Protein AF-A0A921BMK4-F1 (afdb_monomer_lite)

Radius of gyration: 24.12 Å; chains: 1; bounding box: 80×30×49 Å

Secondary structure (DSSP, 8-state):
-PPPPPPPPPPGGGSTTSSS-HHHHHHHHTT-BTTBPPTT-TT----SS--HHHHHHHHHHTTTPPPPPPPHHHHHHHHHHHHHHHHHHHHHH-S-S-SSS--------HHHHHHHHHHHTGGGS---

Structure (mmCIF, N/CA/C/O backbone):
data_AF-A0A921BMK4-F1
#
_entry.id   AF-A0A921BMK4-F1
#
loop_
_atom_site.group_PDB
_atom_site.id
_atom_site.type_symbol
_atom_site.label_atom_id
_atom_site.label_alt_id
_atom_site.label_comp_id
_atom_site.label_asym_id
_atom_site.label_entity_id
_atom_site.label_seq_id
_atom_site.pdbx_PDB_ins_code
_atom_site.Cartn_x
_atom_site.Cartn_y
_atom_site.Cartn_z
_atom_site.occupancy
_atom_site.B_iso_or_equiv
_atom_site.auth_seq_id
_atom_site.auth_comp_id
_atom_site.auth_asym_id
_atom_site.auth_atom_id
_atom_site.pdbx_PDB_model_num
ATOM 1 N N . MET A 1 1 ? 66.699 -0.759 23.437 1.00 44.50 1 MET A N 1
ATOM 2 C CA . MET A 1 1 ? 65.602 -1.612 22.942 1.00 44.50 1 MET A CA 1
ATOM 3 C C . MET A 1 1 ? 64.384 -0.728 22.802 1.00 44.50 1 MET A C 1
ATOM 5 O O . MET A 1 1 ? 63.849 -0.308 23.819 1.00 44.50 1 MET A O 1
ATOM 9 N N . SER A 1 2 ? 64.037 -0.353 21.572 1.00 50.69 2 SER A N 1
ATOM 10 C CA . SER A 1 2 ? 62.775 0.341 21.299 1.00 50.69 2 SER A CA 1
ATOM 11 C C . SER A 1 2 ? 61.664 -0.707 21.208 1.00 50.69 2 SER A C 1
ATOM 13 O O . SER A 1 2 ? 61.922 -1.765 20.632 1.00 50.69 2 SER A O 1
ATOM 15 N N . PRO A 1 3 ? 60.481 -0.471 21.792 1.00 59.22 3 PRO A N 1
ATOM 16 C CA . PRO A 1 3 ? 59.350 -1.374 21.632 1.00 59.22 3 PRO A CA 1
ATOM 17 C C . PRO A 1 3 ? 58.881 -1.343 20.170 1.00 59.22 3 PRO A C 1
ATOM 19 O O . PRO A 1 3 ? 58.674 -0.266 19.614 1.00 59.22 3 PRO A O 1
ATOM 22 N N . GLU A 1 4 ? 58.771 -2.515 19.544 1.00 67.25 4 GLU A N 1
ATOM 23 C CA . GLU A 1 4 ? 58.099 -2.685 18.251 1.00 67.25 4 GLU A CA 1
ATOM 24 C C . GLU A 1 4 ? 56.616 -2.331 18.413 1.00 67.25 4 GLU A C 1
ATOM 26 O O . GLU A 1 4 ? 55.947 -2.839 19.316 1.00 67.25 4 GLU A O 1
ATOM 31 N N . ASP A 1 5 ? 56.119 -1.441 17.554 1.00 68.94 5 ASP A N 1
ATOM 32 C CA . ASP A 1 5 ? 54.695 -1.117 17.473 1.00 68.94 5 ASP A CA 1
ATOM 33 C C . ASP A 1 5 ? 53.920 -2.359 16.995 1.00 68.94 5 ASP A C 1
ATOM 35 O O . ASP A 1 5 ? 54.371 -3.040 16.065 1.00 68.94 5 ASP A O 1
ATOM 39 N N . PRO A 1 6 ? 52.764 -2.691 17.600 1.00 69.00 6 PRO A N 1
ATOM 40 C CA . PRO A 1 6 ? 51.976 -3.835 17.172 1.00 69.00 6 PRO A CA 1
ATOM 41 C C . PRO A 1 6 ? 51.486 -3.645 15.726 1.00 69.00 6 PRO A C 1
ATOM 43 O O . PRO A 1 6 ? 51.163 -2.520 15.326 1.00 69.00 6 PRO A O 1
ATOM 46 N N . PRO A 1 7 ? 51.391 -4.735 14.939 1.00 70.38 7 PRO A N 1
ATOM 47 C CA . PRO A 1 7 ? 50.924 -4.664 13.561 1.00 70.38 7 PRO A CA 1
ATOM 48 C C . PRO A 1 7 ? 49.532 -4.032 13.519 1.00 70.38 7 PRO A C 1
ATOM 50 O O . PRO A 1 7 ? 48.601 -4.504 14.177 1.00 70.38 7 PRO A O 1
ATOM 53 N N . GLN A 1 8 ? 49.405 -2.945 12.758 1.00 69.69 8 GLN A N 1
ATOM 54 C CA . GLN A 1 8 ? 48.119 -2.299 12.525 1.00 69.69 8 GLN A CA 1
ATOM 55 C C . GLN A 1 8 ? 47.189 -3.288 11.801 1.00 69.69 8 GLN A C 1
ATOM 57 O O . GLN A 1 8 ? 47.646 -4.001 10.900 1.00 69.69 8 GLN A O 1
ATOM 62 N N . PRO A 1 9 ? 45.901 -3.364 12.181 1.00 66.12 9 PRO A N 1
ATOM 63 C CA . PRO A 1 9 ? 44.932 -4.143 11.425 1.00 66.12 9 PRO A CA 1
ATOM 64 C C . PRO A 1 9 ? 44.868 -3.630 9.974 1.00 66.12 9 PRO A C 1
ATOM 66 O O . PRO A 1 9 ? 45.080 -2.437 9.745 1.00 66.12 9 PRO A O 1
ATOM 69 N N . PRO A 1 10 ? 44.607 -4.513 8.994 1.00 64.06 10 PRO A N 1
ATOM 70 C CA . PRO A 1 10 ? 44.552 -4.131 7.586 1.00 64.06 10 PRO A CA 1
ATOM 71 C C . PRO A 1 10 ? 43.499 -3.040 7.357 1.00 64.06 10 PRO A C 1
ATOM 73 O O . PRO A 1 10 ? 42.397 -3.130 7.902 1.00 64.06 10 PRO A O 1
ATOM 76 N N . ASP A 1 11 ? 43.848 -2.023 6.562 1.00 68.88 11 ASP A N 1
ATOM 77 C CA . ASP A 1 11 ? 42.935 -0.948 6.167 1.00 68.88 11 ASP A CA 1
ATOM 78 C C . ASP A 1 11 ? 41.753 -1.563 5.401 1.00 68.88 11 ASP A C 1
ATOM 80 O O . ASP A 1 11 ? 41.932 -2.349 4.468 1.00 68.88 11 ASP A O 1
ATOM 84 N N . ASP A 1 12 ? 40.523 -1.232 5.801 1.00 62.44 12 ASP A N 1
ATOM 85 C CA . ASP A 1 12 ? 39.305 -1.788 5.201 1.00 62.44 12 ASP A CA 1
ATOM 86 C C . ASP A 1 12 ? 39.185 -1.461 3.699 1.00 62.44 12 ASP A C 1
ATOM 88 O O . ASP A 1 12 ? 38.437 -2.140 2.988 1.00 62.44 12 ASP A O 1
ATOM 92 N N . ARG A 1 13 ? 39.947 -0.469 3.212 1.00 57.78 13 ARG A N 1
ATOM 93 C CA . ARG A 1 13 ? 40.069 -0.104 1.791 1.00 57.78 13 ARG A CA 1
ATOM 94 C C . ARG A 1 13 ? 40.792 -1.146 0.938 1.00 57.78 13 ARG A C 1
ATOM 96 O O . ARG A 1 13 ? 40.549 -1.210 -0.259 1.00 57.78 13 ARG A O 1
ATOM 103 N N . ASP A 1 14 ? 41.623 -1.994 1.537 1.00 57.88 14 ASP A N 1
ATOM 104 C CA . ASP A 1 14 ? 42.349 -3.042 0.811 1.00 57.88 14 ASP A CA 1
ATOM 105 C C . ASP A 1 14 ? 41.514 -4.327 0.643 1.00 57.88 14 ASP A C 1
ATOM 107 O O . ASP A 1 14 ? 41.976 -5.320 0.069 1.00 57.88 14 ASP A O 1
ATOM 111 N N . ARG A 1 15 ? 40.265 -4.349 1.138 1.00 59.66 15 ARG A N 1
ATOM 112 C CA . ARG A 1 15 ? 39.372 -5.502 0.988 1.00 59.66 15 ARG A CA 1
ATOM 113 C C . ARG A 1 15 ? 38.874 -5.577 -0.468 1.00 59.66 15 ARG A C 1
ATOM 115 O O . ARG A 1 15 ? 38.256 -4.622 -0.943 1.00 59.66 15 ARG A O 1
ATOM 122 N N . PRO A 1 16 ? 39.060 -6.705 -1.185 1.00 50.59 16 PRO A N 1
ATOM 123 C CA . PRO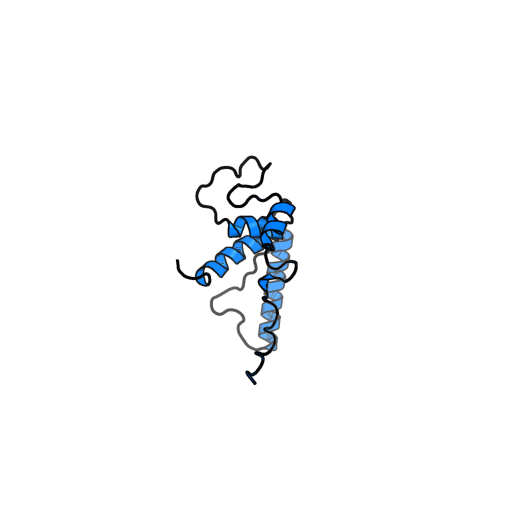 A 1 16 ? 38.530 -6.870 -2.537 1.00 50.59 16 PRO A CA 1
ATOM 124 C C . PRO A 1 16 ? 37.011 -6.648 -2.542 1.00 50.59 16 PRO A C 1
ATOM 126 O O . PRO A 1 16 ? 36.274 -7.398 -1.902 1.00 50.59 16 PRO A O 1
ATOM 129 N N . GLY A 1 17 ? 36.559 -5.594 -3.229 1.00 58.12 17 GLY A N 1
ATOM 130 C CA . GLY A 1 17 ? 35.156 -5.159 -3.262 1.00 58.12 17 GLY A CA 1
ATOM 131 C C . GLY A 1 17 ? 34.814 -3.929 -2.408 1.00 58.12 17 GLY A C 1
ATOM 132 O O . GLY A 1 17 ? 33.653 -3.538 -2.400 1.00 58.12 17 GLY A O 1
ATOM 133 N N . GLY A 1 18 ? 35.782 -3.307 -1.723 1.00 55.41 18 GLY A N 1
ATOM 134 C CA . GLY A 1 18 ? 35.565 -2.103 -0.903 1.00 55.41 18 GLY A CA 1
ATOM 135 C C . GLY A 1 18 ? 35.257 -0.819 -1.688 1.00 55.41 18 GLY A C 1
ATOM 136 O O . GLY A 1 18 ? 34.555 0.045 -1.172 1.00 55.41 18 GLY A O 1
ATOM 137 N N . ASP A 1 19 ? 35.714 -0.723 -2.943 1.00 59.62 19 ASP A N 1
ATOM 138 C CA . ASP A 1 19 ? 35.589 0.490 -3.774 1.00 59.62 19 ASP A CA 1
ATOM 139 C C . ASP A 1 19 ? 34.449 0.441 -4.805 1.00 59.62 19 ASP A C 1
ATOM 141 O O . ASP A 1 19 ? 34.149 1.437 -5.467 1.00 59.62 19 ASP A O 1
ATOM 145 N N . ALA A 1 20 ? 33.816 -0.719 -4.994 1.00 65.00 20 ALA A N 1
ATOM 146 C CA . ALA A 1 20 ? 32.735 -0.853 -5.961 1.00 65.00 20 ALA A CA 1
ATOM 147 C C . ALA A 1 20 ? 31.428 -0.367 -5.328 1.00 65.00 20 ALA A C 1
ATOM 149 O O . ALA A 1 20 ? 30.903 -1.025 -4.432 1.00 65.00 20 ALA A O 1
ATOM 150 N N . ASP A 1 21 ? 30.879 0.755 -5.810 1.00 68.75 21 ASP A N 1
ATOM 151 C CA . ASP A 1 21 ? 29.523 1.164 -5.440 1.00 68.75 21 ASP A CA 1
ATOM 152 C C . ASP A 1 21 ? 28.553 0.025 -5.821 1.00 68.75 21 ASP A C 1
ATOM 154 O O . ASP A 1 21 ? 28.372 -0.258 -7.014 1.00 68.75 21 ASP A O 1
ATOM 158 N N . PRO A 1 22 ? 27.926 -0.652 -4.841 1.00 65.12 22 PRO A N 1
ATOM 159 C CA . PRO A 1 22 ? 27.045 -1.784 -5.108 1.00 65.12 22 PRO A CA 1
ATOM 160 C C . PRO A 1 22 ? 25.831 -1.373 -5.951 1.00 65.12 22 PRO A C 1
ATOM 162 O O . PRO A 1 22 ? 25.241 -2.207 -6.640 1.00 65.12 22 PRO A O 1
ATOM 165 N N . PHE A 1 23 ? 25.483 -0.082 -5.956 1.00 67.75 23 PHE A N 1
ATOM 166 C CA . PHE A 1 23 ? 24.430 0.465 -6.798 1.00 67.75 23 PHE A CA 1
ATOM 167 C C . PHE A 1 23 ? 24.910 0.762 -8.222 1.00 67.75 23 PHE A C 1
ATOM 169 O O . PHE A 1 23 ? 24.106 0.684 -9.146 1.00 67.75 23 PHE A O 1
ATOM 176 N N . ALA A 1 24 ? 26.203 1.006 -8.459 1.00 67.75 24 ALA A N 1
ATOM 177 C CA . ALA A 1 24 ? 26.725 1.204 -9.814 1.00 67.75 24 ALA A CA 1
ATOM 178 C C . ALA A 1 24 ? 26.571 -0.059 -10.677 1.00 67.75 24 ALA A C 1
ATOM 180 O O . ALA A 1 24 ? 26.189 0.032 -11.845 1.00 67.75 24 ALA A O 1
ATOM 181 N N . ALA A 1 25 ? 26.798 -1.240 -10.095 1.00 67.06 25 ALA A N 1
ATOM 182 C CA . ALA A 1 25 ? 26.553 -2.517 -10.767 1.00 67.06 25 ALA A CA 1
ATOM 183 C C . ALA A 1 25 ? 25.057 -2.740 -11.055 1.00 67.06 25 ALA A C 1
ATOM 185 O O . ALA A 1 25 ? 24.700 -3.223 -12.128 1.00 67.06 25 ALA A O 1
ATOM 186 N N . LEU A 1 26 ? 24.180 -2.331 -10.130 1.00 69.62 26 LEU A N 1
ATOM 187 C CA . LEU A 1 26 ? 22.728 -2.362 -10.316 1.00 69.62 26 LEU A CA 1
ATOM 188 C C . LEU A 1 26 ? 22.306 -1.469 -11.493 1.00 69.62 26 LEU A C 1
ATOM 190 O O . LEU A 1 26 ? 21.584 -1.910 -12.381 1.00 69.62 26 LEU A O 1
ATOM 194 N N . PHE A 1 27 ? 22.800 -0.234 -11.552 1.00 68.81 27 PHE A N 1
ATOM 195 C CA . PHE A 1 27 ? 22.493 0.695 -12.640 1.00 68.81 27 PHE A CA 1
ATOM 196 C C . PHE A 1 27 ? 22.930 0.172 -14.009 1.00 68.81 27 PHE A C 1
ATOM 198 O O . PHE A 1 27 ? 22.155 0.237 -14.964 1.00 68.81 27 PHE A O 1
ATOM 205 N N . GLN A 1 28 ? 24.119 -0.430 -14.094 1.00 67.56 28 GLN A N 1
ATOM 206 C CA . GLN A 1 28 ? 24.590 -1.079 -15.318 1.00 67.56 28 GLN A CA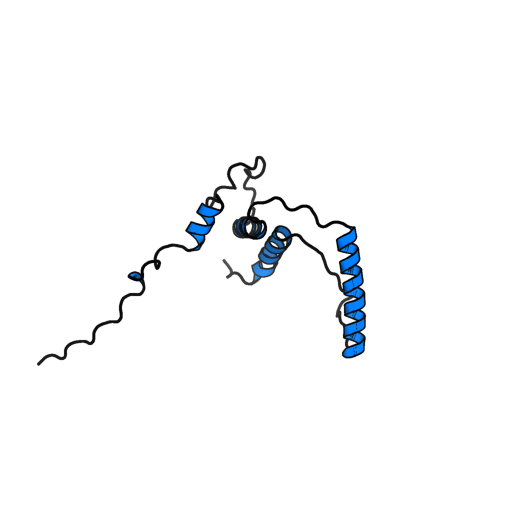 1
ATOM 207 C C . GLN A 1 28 ? 23.726 -2.287 -15.705 1.00 67.56 28 GLN A C 1
ATOM 209 O O . GLN A 1 28 ? 23.355 -2.418 -16.869 1.00 67.56 28 GLN A O 1
ATOM 214 N N . ALA A 1 29 ? 23.360 -3.137 -14.740 1.00 65.94 29 ALA A N 1
ATOM 215 C CA . ALA A 1 29 ? 22.543 -4.327 -14.983 1.00 65.94 29 ALA A CA 1
ATOM 216 C C . ALA A 1 29 ? 21.128 -3.989 -15.480 1.00 65.94 29 ALA A C 1
ATOM 218 O O . ALA A 1 29 ? 20.579 -4.705 -16.313 1.00 65.94 29 ALA A O 1
ATOM 219 N N . PHE A 1 30 ? 20.557 -2.883 -15.003 1.00 63.81 30 PHE A N 1
ATOM 220 C CA . PHE A 1 30 ? 19.229 -2.418 -15.403 1.00 63.81 30 PHE A CA 1
ATOM 221 C C . PHE A 1 30 ? 19.254 -1.406 -16.561 1.00 63.81 30 PHE A C 1
ATOM 223 O O . PHE A 1 30 ? 18.204 -0.894 -16.939 1.00 63.81 30 PHE A O 1
ATOM 230 N N . GLY A 1 31 ? 20.426 -1.106 -17.136 1.00 59.16 31 GLY A N 1
ATOM 231 C CA . GLY A 1 31 ? 20.563 -0.142 -18.235 1.00 59.16 31 GLY A CA 1
ATOM 232 C C . GLY A 1 31 ? 20.154 1.291 -17.865 1.00 59.16 31 GLY A C 1
ATOM 233 O O . GLY A 1 31 ? 19.906 2.113 -18.747 1.00 59.16 31 GLY A O 1
ATOM 234 N N . VAL A 1 32 ? 20.076 1.604 -16.569 1.00 60.44 32 VAL A N 1
ATOM 235 C CA . VAL A 1 32 ? 19.705 2.924 -16.053 1.00 60.44 32 VAL A CA 1
ATOM 236 C C . VAL A 1 32 ? 20.992 3.731 -15.922 1.00 60.44 32 VAL A C 1
ATOM 238 O O . VAL A 1 32 ? 21.831 3.422 -15.083 1.00 60.44 32 VAL A O 1
ATOM 241 N N . THR A 1 33 ? 21.178 4.782 -16.717 1.00 57.97 33 THR A N 1
ATOM 242 C CA . THR A 1 33 ? 22.325 5.682 -16.510 1.00 57.97 33 THR A CA 1
ATOM 243 C C . THR A 1 33 ? 21.944 6.751 -15.483 1.00 57.97 33 THR A C 1
ATOM 245 O O . THR A 1 33 ? 20.939 7.434 -15.679 1.00 57.97 33 THR A O 1
ATOM 248 N N . PRO A 1 34 ? 22.706 6.957 -14.394 1.00 49.47 34 PRO A N 1
ATOM 249 C CA . PRO A 1 34 ? 22.434 8.039 -13.450 1.00 49.47 34 PRO A CA 1
ATOM 250 C C . PRO A 1 34 ? 22.335 9.386 -14.184 1.00 49.47 34 PRO A C 1
ATOM 252 O O . PRO A 1 34 ? 23.255 9.784 -14.894 1.00 49.47 34 PRO A O 1
ATOM 255 N N . GLY A 1 35 ? 21.192 10.066 -14.070 1.00 54.16 35 GLY A N 1
ATOM 256 C CA . GLY A 1 35 ? 20.939 11.343 -14.751 1.00 54.16 35 GLY A CA 1
ATOM 257 C C . GLY A 1 35 ? 20.490 11.248 -16.217 1.00 54.16 35 GLY A C 1
ATOM 258 O O . GLY A 1 35 ? 20.135 12.273 -16.793 1.00 54.16 35 GLY A O 1
ATOM 259 N N . SER A 1 36 ? 20.427 10.050 -16.807 1.00 55.28 36 SER A N 1
ATOM 260 C CA . SER A 1 36 ? 19.839 9.820 -18.135 1.00 55.28 36 SER A CA 1
ATOM 261 C C . SER A 1 36 ? 18.627 8.906 -17.975 1.00 55.28 36 SER A C 1
ATOM 263 O O . SER A 1 36 ? 18.735 7.829 -17.395 1.00 55.28 36 SER A O 1
ATOM 265 N N . GLY A 1 37 ? 17.456 9.318 -18.464 1.00 56.78 37 GLY A N 1
ATOM 266 C CA . GLY A 1 37 ? 16.294 8.425 -18.50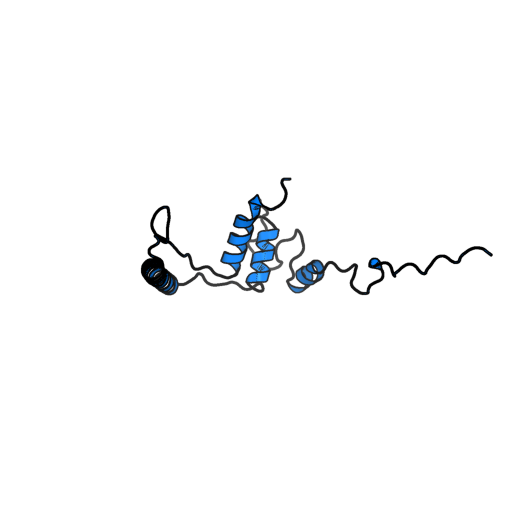8 1.00 56.78 37 GLY A CA 1
ATOM 267 C C . GLY A 1 37 ? 16.616 7.111 -19.236 1.00 56.78 37 GLY A C 1
ATOM 268 O O . GLY A 1 37 ? 17.556 7.043 -20.029 1.00 56.78 37 GLY A O 1
ATOM 269 N N . MET A 1 38 ? 15.835 6.065 -18.959 1.00 56.66 38 MET A N 1
ATOM 270 C CA . MET A 1 38 ? 15.998 4.737 -19.564 1.00 56.66 38 MET A CA 1
ATOM 271 C C . MET A 1 38 ? 16.106 4.804 -21.103 1.00 56.66 38 MET A C 1
ATOM 273 O O . MET A 1 38 ? 15.200 5.354 -21.743 1.00 56.66 38 MET A O 1
ATOM 277 N N . PRO A 1 39 ? 17.154 4.228 -21.725 1.00 46.69 39 PRO A N 1
ATOM 278 C CA . PRO A 1 39 ? 17.267 4.188 -23.177 1.00 46.69 39 PRO A CA 1
ATOM 279 C C . PRO A 1 39 ? 16.207 3.242 -23.760 1.00 46.69 39 PRO A C 1
ATOM 281 O O . PRO A 1 39 ? 16.163 2.066 -23.415 1.00 46.69 39 PRO A O 1
ATOM 284 N N . GLY A 1 40 ? 15.357 3.745 -24.663 1.00 48.66 40 GLY A N 1
ATOM 285 C CA . GLY A 1 40 ? 14.405 2.924 -25.430 1.00 48.66 40 GLY A CA 1
ATOM 286 C C . GLY A 1 40 ? 12.921 3.083 -25.079 1.00 48.66 40 GLY A C 1
ATOM 287 O O . GLY A 1 40 ? 12.090 2.458 -25.731 1.00 48.66 40 GLY A O 1
ATOM 288 N N . LEU A 1 41 ? 12.563 3.944 -24.119 1.00 50.12 41 LEU A N 1
ATOM 289 C CA . LEU A 1 41 ? 11.169 4.325 -23.850 1.00 50.12 41 LEU A CA 1
ATOM 290 C C . LEU A 1 41 ? 10.870 5.717 -24.443 1.00 50.12 41 LEU A C 1
ATOM 292 O O . LEU A 1 41 ? 11.164 6.734 -23.803 1.00 50.12 41 LEU A O 1
ATOM 296 N N . PRO A 1 42 ? 10.299 5.804 -25.662 1.00 39.06 42 PRO A N 1
ATOM 297 C CA . PRO A 1 42 ? 9.898 7.081 -26.238 1.00 39.06 42 PRO A CA 1
ATOM 298 C C . PRO A 1 42 ? 8.775 7.683 -25.380 1.00 39.06 42 PRO A C 1
ATOM 300 O O . PRO A 1 42 ? 7.673 7.148 -25.319 1.00 39.06 42 PRO A O 1
ATOM 303 N N . GLY A 1 43 ? 9.079 8.777 -24.675 1.00 44.66 43 GLY A N 1
ATOM 304 C CA . GLY A 1 43 ? 8.138 9.482 -23.790 1.00 44.66 43 GLY A CA 1
ATOM 305 C C . GLY A 1 43 ? 8.704 9.877 -22.423 1.00 44.66 43 GLY A C 1
ATOM 306 O O . GLY A 1 43 ? 8.141 10.750 -21.773 1.00 44.66 43 GLY A O 1
ATOM 307 N N . MET A 1 44 ? 9.845 9.311 -22.011 1.00 50.06 44 MET A N 1
ATOM 308 C CA . MET A 1 44 ? 10.489 9.613 -20.719 1.00 50.06 44 MET A CA 1
ATOM 309 C C . MET A 1 44 ? 11.633 10.649 -20.822 1.00 50.06 44 MET A C 1
ATOM 311 O O . MET A 1 44 ? 12.407 10.828 -19.887 1.00 50.06 44 MET A O 1
ATOM 315 N N . GLY A 1 45 ? 11.772 11.316 -21.974 1.00 42.25 45 GLY A N 1
ATOM 316 C CA . GLY A 1 45 ? 12.873 12.230 -22.318 1.00 42.25 45 GLY A CA 1
ATOM 317 C C . GLY A 1 45 ? 12.589 13.719 -22.087 1.00 42.25 45 GLY A C 1
ATOM 318 O O . GLY A 1 45 ? 13.084 14.554 -22.837 1.00 42.25 45 GLY A O 1
ATOM 319 N N . GLY A 1 46 ? 11.776 14.062 -21.087 1.00 42.06 46 GLY A N 1
ATOM 320 C CA . GLY A 1 46 ? 11.482 15.445 -20.711 1.00 42.06 46 GLY A CA 1
ATOM 321 C C . GLY A 1 46 ? 11.561 15.609 -19.201 1.00 42.06 46 GLY A C 1
ATOM 322 O O . GLY A 1 46 ? 10.569 15.429 -18.501 1.00 42.06 46 GLY A O 1
ATOM 323 N N . SER A 1 47 ? 12.745 15.937 -18.686 1.00 45.75 47 SER A N 1
ATOM 324 C CA . SER A 1 47 ? 12.983 16.251 -17.277 1.00 45.75 47 SER A CA 1
ATOM 325 C C . SER A 1 47 ? 12.336 17.587 -16.897 1.00 45.75 47 SER A C 1
ATOM 327 O O . SER A 1 47 ? 13.004 18.606 -16.741 1.00 45.75 47 SER A O 1
ATOM 329 N N . GLY A 1 48 ? 11.019 17.571 -16.721 1.00 40.84 48 GLY A N 1
ATOM 330 C CA . GLY A 1 48 ? 10.318 18.485 -15.832 1.00 40.84 48 GLY A CA 1
ATOM 331 C C . GLY A 1 48 ? 10.179 17.835 -14.453 1.00 40.84 48 GLY A C 1
ATOM 332 O O . GLY A 1 48 ? 9.156 17.229 -14.163 1.00 40.84 48 GLY A O 1
ATOM 333 N N . GLY A 1 49 ? 11.214 17.914 -13.612 1.00 51.44 49 GLY A N 1
ATOM 334 C CA . GLY A 1 49 ? 11.070 17.788 -12.151 1.00 51.44 49 GLY A CA 1
ATOM 335 C C . GLY A 1 49 ? 10.714 16.425 -11.525 1.00 51.44 49 GLY A C 1
ATOM 336 O O . GLY A 1 49 ? 10.156 16.423 -10.429 1.00 51.44 49 GLY A O 1
ATOM 337 N N . GLN A 1 50 ? 11.012 15.273 -12.141 1.00 59.53 50 GLN A N 1
ATOM 338 C CA . GLN A 1 50 ? 10.753 13.961 -11.513 1.00 59.53 50 GLN A CA 1
ATOM 339 C C . GLN A 1 50 ? 11.924 13.462 -10.642 1.00 59.53 50 GLN A C 1
ATOM 341 O O . GLN A 1 50 ? 13.069 13.445 -11.084 1.00 59.53 50 GLN A O 1
ATOM 346 N N . ASP A 1 51 ? 11.612 13.011 -9.421 1.00 79.81 51 ASP A N 1
ATOM 347 C CA . ASP A 1 51 ? 12.542 12.448 -8.424 1.00 79.81 51 ASP A CA 1
ATOM 348 C C . ASP A 1 51 ? 13.318 11.222 -8.972 1.00 79.81 51 ASP A C 1
ATOM 350 O O . ASP A 1 51 ? 12.695 10.185 -9.234 1.00 79.81 51 ASP A O 1
ATOM 354 N N . PRO A 1 52 ? 14.658 11.291 -9.132 1.00 81.62 52 PRO A N 1
ATOM 355 C CA . PRO A 1 52 ? 15.469 10.171 -9.619 1.00 81.62 52 PRO A CA 1
ATOM 356 C C . PRO A 1 52 ? 15.346 8.910 -8.756 1.00 81.62 52 PRO A C 1
ATOM 358 O O . PRO A 1 52 ? 15.287 7.803 -9.292 1.00 81.62 52 PRO A O 1
ATOM 361 N N . ALA A 1 53 ? 15.235 9.054 -7.430 1.00 83.38 53 ALA A N 1
ATOM 362 C CA . ALA A 1 53 ? 15.110 7.917 -6.520 1.00 83.38 53 ALA A CA 1
ATOM 363 C C . ALA A 1 53 ? 13.815 7.135 -6.774 1.00 83.38 53 ALA A C 1
ATOM 365 O O . ALA A 1 53 ? 13.795 5.908 -6.679 1.00 83.38 53 ALA A O 1
ATOM 366 N N . ARG A 1 54 ? 12.739 7.834 -7.154 1.00 87.81 54 ARG A N 1
ATOM 367 C CA . ARG A 1 54 ? 11.469 7.209 -7.536 1.00 87.81 54 ARG A CA 1
ATOM 368 C C . ARG A 1 54 ? 11.606 6.373 -8.799 1.00 87.81 54 ARG A C 1
ATOM 370 O O . ARG A 1 54 ? 11.131 5.243 -8.819 1.00 87.81 54 ARG A O 1
ATOM 377 N N . GLN A 1 55 ? 12.244 6.914 -9.836 1.00 85.94 55 GLN A N 1
ATOM 378 C CA . GLN A 1 55 ? 12.396 6.215 -11.117 1.00 85.94 55 GLN A CA 1
ATOM 379 C C . GLN A 1 55 ? 13.193 4.920 -10.946 1.00 85.94 55 GLN A C 1
ATOM 381 O O . GLN A 1 55 ? 12.784 3.870 -11.434 1.00 85.94 55 GLN A O 1
ATOM 386 N N . ILE A 1 56 ? 14.277 4.983 -10.171 1.00 85.38 56 ILE A N 1
ATOM 387 C CA . ILE A 1 56 ? 15.110 3.825 -9.842 1.00 85.38 56 ILE A CA 1
ATOM 388 C C . ILE A 1 56 ? 14.304 2.789 -9.055 1.00 85.38 56 ILE A C 1
ATOM 390 O O . ILE A 1 56 ? 14.284 1.618 -9.423 1.00 85.38 56 ILE A O 1
ATOM 394 N N . ALA A 1 57 ? 13.589 3.213 -8.009 1.00 88.69 57 ALA A N 1
ATOM 395 C CA . ALA A 1 57 ? 12.782 2.310 -7.194 1.00 88.69 57 ALA A CA 1
ATOM 396 C C . ALA A 1 57 ? 11.687 1.610 -8.017 1.00 88.69 57 ALA A C 1
ATOM 398 O O . ALA A 1 57 ? 11.475 0.410 -7.860 1.00 88.69 57 ALA A O 1
ATOM 399 N N . MET A 1 58 ? 11.020 2.333 -8.922 1.00 90.31 58 MET A N 1
ATOM 400 C CA . MET A 1 58 ? 10.016 1.761 -9.822 1.00 90.31 58 MET A CA 1
ATOM 401 C C . MET A 1 58 ? 10.625 0.764 -10.812 1.00 90.31 58 MET A C 1
ATOM 403 O O . MET A 1 58 ? 10.052 -0.308 -11.006 1.00 90.31 58 MET A O 1
ATOM 407 N N . ALA A 1 59 ? 11.774 1.084 -11.414 1.00 86.88 59 ALA A N 1
ATOM 408 C CA . ALA A 1 59 ? 12.457 0.203 -12.359 1.00 86.88 59 ALA A CA 1
ATOM 409 C C . ALA A 1 59 ? 12.917 -1.099 -11.691 1.00 86.88 59 ALA A C 1
ATOM 411 O O . ALA A 1 59 ? 12.659 -2.177 -12.212 1.00 86.88 59 ALA A O 1
ATOM 412 N N . VAL A 1 60 ? 13.520 -1.011 -10.503 1.00 88.38 60 VAL A N 1
ATOM 413 C CA . VAL A 1 60 ? 13.958 -2.191 -9.746 1.00 88.38 60 VAL A CA 1
ATOM 414 C C . VAL A 1 60 ? 12.758 -3.031 -9.301 1.00 88.38 60 VAL A C 1
ATOM 416 O O . VAL A 1 60 ? 12.760 -4.243 -9.484 1.00 88.38 60 VAL A O 1
ATOM 419 N N . ALA A 1 61 ? 11.702 -2.406 -8.768 1.00 91.62 61 ALA A N 1
ATOM 420 C CA . ALA A 1 61 ? 10.526 -3.125 -8.270 1.00 91.62 61 ALA A CA 1
ATOM 421 C C . ALA A 1 61 ? 9.723 -3.836 -9.371 1.00 91.62 61 ALA A C 1
ATOM 423 O O . ALA A 1 61 ? 9.088 -4.855 -9.105 1.00 91.62 61 ALA A O 1
ATOM 424 N N . SER A 1 62 ? 9.743 -3.294 -10.589 1.00 90.56 62 SER A N 1
ATOM 425 C CA . SER A 1 62 ? 9.092 -3.889 -11.762 1.00 90.56 62 SER A CA 1
ATOM 426 C C . SER A 1 62 ? 10.025 -4.753 -12.608 1.00 90.56 62 SER A C 1
ATOM 428 O O . SER A 1 62 ? 9.595 -5.268 -13.638 1.00 90.56 62 SER A O 1
ATOM 430 N N . GLU A 1 63 ? 11.294 -4.897 -12.216 1.00 85.38 63 GLU A N 1
ATOM 431 C CA . GLU A 1 63 ? 12.330 -5.566 -13.017 1.00 85.38 63 GLU A CA 1
ATOM 432 C C . GLU A 1 63 ? 12.441 -4.977 -14.441 1.00 85.38 63 GLU A C 1
ATOM 434 O O . GLU A 1 63 ? 12.723 -5.672 -15.412 1.00 85.38 63 GLU A O 1
ATOM 439 N N . GLY A 1 64 ? 12.168 -3.676 -14.581 1.00 79.31 64 GLY A N 1
ATOM 440 C CA . GLY A 1 64 ? 12.139 -2.962 -15.858 1.00 79.31 64 GLY A CA 1
ATOM 441 C C . GLY A 1 64 ? 10.926 -3.271 -16.743 1.00 79.31 64 GLY A C 1
ATOM 442 O O . GLY A 1 64 ? 10.865 -2.791 -17.875 1.00 79.31 64 GLY A O 1
ATOM 443 N N . THR A 1 65 ? 9.958 -4.050 -16.259 1.00 81.69 65 THR A N 1
ATOM 444 C CA . THR A 1 65 ? 8.779 -4.455 -17.034 1.00 81.69 65 THR A CA 1
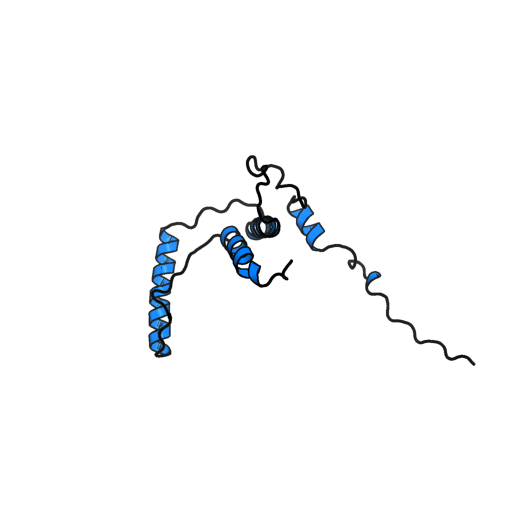ATOM 445 C C . THR A 1 65 ? 7.580 -3.544 -16.785 1.00 81.69 65 THR A C 1
ATOM 447 O O . THR A 1 65 ? 7.414 -2.952 -15.721 1.00 81.69 65 THR A O 1
ATOM 450 N N . SER A 1 66 ? 6.712 -3.408 -17.789 1.00 84.12 66 SER A N 1
ATOM 451 C CA . SER A 1 66 ? 5.439 -2.712 -17.600 1.00 84.12 66 SER A CA 1
ATOM 452 C C . SER A 1 66 ? 4.479 -3.604 -16.813 1.00 84.12 66 SER A C 1
ATOM 454 O O . SER A 1 66 ? 4.257 -4.756 -17.185 1.00 84.12 66 SER A O 1
ATOM 456 N N . GLU A 1 67 ? 3.897 -3.070 -15.739 1.00 89.44 67 GLU A N 1
ATOM 457 C CA . GLU A 1 67 ? 2.887 -3.767 -14.942 1.00 89.44 67 GLU A CA 1
ATOM 458 C C . GLU A 1 67 ? 1.482 -3.262 -15.313 1.00 89.44 67 GLU A C 1
ATOM 460 O O . GLU A 1 67 ? 1.271 -2.045 -15.376 1.00 89.44 67 GLU A O 1
ATOM 465 N N . PRO A 1 68 ? 0.500 -4.156 -15.538 1.00 91.94 68 PRO A N 1
ATOM 466 C CA . PRO A 1 68 ? -0.878 -3.741 -15.749 1.00 91.94 68 PRO A CA 1
ATOM 467 C C . PRO A 1 68 ? -1.453 -3.126 -14.471 1.00 91.94 68 PRO A C 1
ATOM 469 O O . PRO A 1 68 ? -1.052 -3.455 -13.352 1.00 91.94 68 PRO A O 1
ATOM 472 N N . ASN A 1 69 ? -2.438 -2.247 -14.636 1.00 90.62 69 ASN A N 1
ATOM 473 C CA . ASN A 1 69 ? -3.177 -1.719 -13.497 1.00 90.62 69 ASN A CA 1
ATOM 474 C C . ASN A 1 69 ? -3.880 -2.851 -12.742 1.00 90.62 69 ASN A C 1
ATOM 476 O O . ASN A 1 69 ? -4.350 -3.814 -13.342 1.00 90.62 69 ASN A O 1
ATOM 480 N N . VAL A 1 70 ? -3.995 -2.702 -11.420 1.00 93.12 70 VAL A N 1
ATOM 481 C CA . VAL A 1 70 ? -4.741 -3.670 -10.614 1.00 93.12 70 VAL A CA 1
ATOM 482 C C . VAL A 1 70 ? -6.205 -3.664 -11.039 1.00 93.12 70 VAL A C 1
ATOM 484 O O . VAL A 1 70 ? -6.866 -2.618 -11.001 1.00 93.12 70 VAL A O 1
ATOM 487 N N . GLU A 1 71 ? -6.692 -4.848 -11.402 1.00 95.56 71 GLU A N 1
ATOM 488 C CA . GLU A 1 71 ? -8.052 -5.060 -11.876 1.00 95.56 71 GLU A CA 1
ATOM 489 C C . GLU A 1 71 ? -9.101 -4.614 -10.841 1.00 95.56 71 GLU A C 1
ATOM 491 O O . GLU A 1 71 ? -8.918 -4.828 -9.634 1.00 95.56 71 GLU A O 1
ATOM 496 N N . PRO A 1 72 ? -10.234 -4.028 -11.275 1.00 92.44 72 PRO A N 1
ATOM 497 C CA . PRO A 1 72 ? -11.282 -3.577 -10.362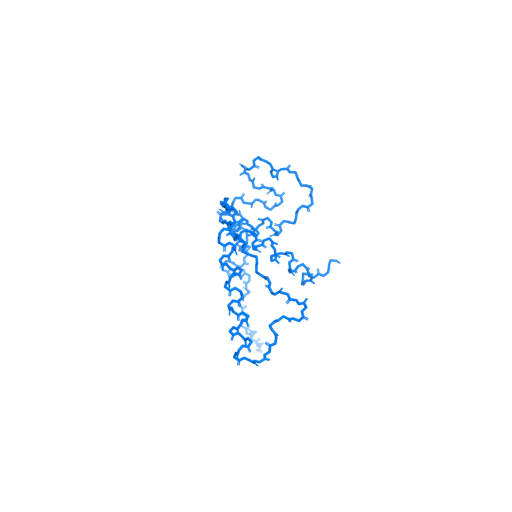 1.00 92.44 72 PRO A CA 1
ATOM 498 C C . PRO A 1 72 ? -11.823 -4.685 -9.454 1.00 92.44 72 PRO A C 1
ATOM 500 O O . PRO A 1 72 ? -12.096 -4.428 -8.285 1.00 92.44 72 PRO A O 1
ATOM 503 N N . VAL A 1 73 ? -11.935 -5.918 -9.960 1.00 95.62 73 VAL A N 1
ATOM 504 C CA . VAL A 1 73 ? -12.428 -7.062 -9.176 1.00 95.62 73 VAL A CA 1
ATOM 505 C C . VAL A 1 73 ? -11.500 -7.391 -8.007 1.00 95.62 73 VAL A C 1
ATOM 507 O O . VAL A 1 73 ? -11.960 -7.509 -6.876 1.00 95.62 73 VAL A O 1
ATOM 510 N N . VAL A 1 74 ? -10.184 -7.399 -8.243 1.00 93.88 74 VAL A N 1
ATOM 511 C CA . VAL A 1 74 ? -9.177 -7.619 -7.195 1.00 93.88 74 VAL A CA 1
ATOM 512 C C . VAL A 1 74 ? -9.276 -6.518 -6.139 1.00 93.88 74 VAL A C 1
ATOM 514 O O . VAL A 1 74 ? -9.193 -6.780 -4.942 1.00 93.88 74 VAL A O 1
ATOM 517 N N . ARG A 1 75 ? -9.521 -5.270 -6.556 1.00 91.69 75 ARG A N 1
ATOM 518 C CA . ARG A 1 75 ? -9.733 -4.157 -5.621 1.00 91.69 75 ARG A CA 1
ATOM 519 C C . ARG A 1 75 ? -10.924 -4.390 -4.691 1.00 91.69 75 ARG A C 1
ATOM 521 O O . ARG A 1 75 ? -10.773 -4.229 -3.483 1.00 91.69 75 ARG A O 1
ATOM 528 N N . MET A 1 76 ? -12.060 -4.811 -5.242 1.00 93.12 76 MET A N 1
ATOM 529 C CA . MET A 1 76 ? -13.276 -5.100 -4.473 1.00 93.12 76 MET A CA 1
ATOM 530 C C . MET A 1 76 ? -13.082 -6.266 -3.489 1.00 93.12 76 MET A C 1
ATOM 532 O O . MET A 1 76 ? -13.599 -6.228 -2.369 1.00 93.12 76 MET A O 1
ATOM 536 N N . GLU A 1 77 ? -12.311 -7.288 -3.871 1.00 94.88 77 GLU A N 1
ATOM 537 C CA . GLU A 1 77 ? -11.966 -8.407 -2.985 1.00 94.88 77 GLU A CA 1
ATOM 538 C C . GLU A 1 77 ? -11.167 -7.931 -1.765 1.00 94.88 77 GLU A C 1
ATOM 540 O O . GLU A 1 77 ? -11.514 -8.257 -0.628 1.00 94.88 77 GLU A O 1
ATOM 545 N N . TYR A 1 78 ? -10.149 -7.090 -1.971 1.00 94.62 78 TYR A N 1
ATOM 546 C CA . TYR A 1 78 ? -9.371 -6.517 -0.870 1.00 94.62 78 TYR A CA 1
ATOM 547 C C . TYR A 1 78 ? -10.203 -5.598 0.035 1.00 94.62 78 TYR A C 1
ATOM 549 O O . TYR A 1 78 ? -10.055 -5.660 1.256 1.00 94.62 78 TYR A O 1
ATOM 557 N N . GLU A 1 79 ? -11.097 -4.779 -0.522 1.00 92.00 79 GLU A N 1
ATOM 558 C CA . GLU A 1 79 ? -12.022 -3.947 0.265 1.00 92.00 79 GLU A CA 1
ATOM 559 C C . GLU A 1 79 ? -12.940 -4.808 1.150 1.00 92.00 79 GLU A C 1
ATOM 561 O O . GLU A 1 79 ? -13.135 -4.517 2.334 1.00 92.00 79 GLU A O 1
ATOM 566 N N . SER A 1 80 ? -13.429 -5.927 0.611 1.00 93.44 80 SER A N 1
ATOM 567 C CA . SER A 1 80 ? -14.239 -6.893 1.359 1.00 93.44 80 SER A CA 1
ATOM 568 C C . SER A 1 80 ? -13.440 -7.546 2.493 1.00 93.44 80 SER A C 1
ATOM 570 O O . SER A 1 80 ? -13.921 -7.638 3.626 1.00 93.44 80 SER A O 1
ATOM 572 N N . LEU A 1 81 ? -12.193 -7.949 2.221 1.00 95.38 81 LEU A N 1
ATOM 573 C CA . LEU A 1 81 ? -11.295 -8.527 3.224 1.00 95.38 81 LEU A CA 1
ATOM 574 C C . LEU A 1 81 ? -10.963 -7.542 4.347 1.00 95.38 81 LEU A C 1
ATOM 576 O O . LEU A 1 81 ? -10.927 -7.947 5.508 1.00 95.38 81 LEU A O 1
ATOM 580 N N . VAL A 1 82 ? -10.775 -6.257 4.036 1.00 94.00 82 VAL A N 1
ATOM 581 C CA . VAL A 1 82 ? -10.573 -5.221 5.059 1.00 94.00 82 VAL A CA 1
ATOM 582 C C . VAL A 1 82 ? -11.768 -5.154 5.994 1.00 94.00 82 VAL A C 1
ATOM 584 O O . VAL A 1 82 ? -11.576 -5.141 7.208 1.00 94.00 82 VAL A O 1
ATOM 587 N N . ARG A 1 83 ? -12.997 -5.196 5.468 1.00 91.75 83 ARG A N 1
ATOM 588 C CA . ARG A 1 83 ? -14.185 -5.138 6.322 1.00 91.75 83 ARG A CA 1
ATOM 589 C C . ARG A 1 83 ? -14.294 -6.346 7.253 1.00 91.75 83 ARG A C 1
ATOM 591 O O . ARG A 1 83 ? -14.645 -6.199 8.423 1.00 91.75 83 ARG A O 1
ATOM 598 N N . VAL A 1 84 ? -13.958 -7.536 6.756 1.00 94.69 84 VAL A N 1
ATOM 599 C CA . VAL A 1 84 ? -13.905 -8.756 7.575 1.00 94.69 84 VAL A CA 1
ATOM 600 C C . VAL A 1 84 ? -12.802 -8.661 8.631 1.00 94.69 84 VAL A C 1
ATOM 602 O O . VAL A 1 84 ? -13.032 -9.027 9.785 1.00 94.69 84 VAL A O 1
ATOM 605 N N . ALA A 1 85 ? -11.621 -8.154 8.274 1.00 94.06 85 ALA A N 1
ATOM 606 C CA . ALA A 1 85 ? -10.515 -7.964 9.206 1.00 94.06 85 ALA A CA 1
ATOM 607 C C . ALA A 1 85 ? -10.873 -6.961 10.314 1.00 94.06 85 ALA A C 1
ATOM 609 O O . ALA A 1 85 ? -10.624 -7.244 11.484 1.00 94.06 85 ALA A O 1
ATOM 610 N N . GLU A 1 86 ? -11.524 -5.844 9.974 1.00 92.56 86 GLU A N 1
ATOM 611 C CA . GLU A 1 86 ? -12.009 -4.869 10.955 1.00 92.56 86 GLU A CA 1
ATOM 612 C C . GLU A 1 86 ? -12.940 -5.516 11.987 1.00 92.56 86 GLU A C 1
ATOM 614 O O . GLU A 1 86 ? -12.734 -5.347 13.188 1.00 92.56 86 GLU A O 1
ATOM 619 N N . LEU A 1 87 ? -13.936 -6.286 11.527 1.00 92.94 87 LEU A N 1
ATOM 620 C CA . LEU A 1 87 ? -14.868 -6.995 12.410 1.00 92.94 87 LEU A CA 1
ATOM 621 C C . LEU A 1 87 ? -14.133 -7.984 13.319 1.00 92.94 87 LEU A C 1
ATOM 623 O O . LEU A 1 87 ? -14.387 -8.026 14.518 1.00 92.94 87 LEU A O 1
ATOM 627 N N . ASN A 1 88 ? -13.187 -8.743 12.764 1.00 95.12 88 ASN A N 1
ATOM 628 C CA . ASN A 1 88 ? -12.417 -9.738 13.508 1.00 95.12 88 ASN A CA 1
ATOM 629 C C . ASN A 1 88 ? -11.490 -9.130 14.568 1.00 95.12 88 ASN A C 1
ATOM 631 O O . ASN A 1 88 ? -11.286 -9.745 15.617 1.00 95.12 88 ASN A O 1
ATOM 635 N N . VAL A 1 89 ? -10.894 -7.968 14.291 1.00 94.50 89 VAL A N 1
ATOM 636 C CA . VAL A 1 89 ? -10.048 -7.251 15.254 1.00 94.50 89 VAL A CA 1
ATOM 637 C C . VAL A 1 89 ? -10.915 -6.628 16.340 1.00 94.50 89 VAL A C 1
ATOM 639 O O . VAL A 1 89 ? -10.589 -6.768 17.519 1.00 94.50 89 VAL A O 1
ATOM 642 N N . ALA A 1 90 ? -12.030 -5.997 15.971 1.00 93.25 90 ALA A N 1
ATOM 643 C CA . ALA A 1 90 ? -12.954 -5.404 16.931 1.00 93.25 90 ALA A CA 1
ATOM 644 C C . ALA A 1 90 ? -13.541 -6.458 17.884 1.00 93.25 90 ALA A C 1
ATOM 646 O O . ALA A 1 90 ? -13.527 -6.250 19.092 1.00 93.25 90 ALA A O 1
ATOM 647 N N . ASP A 1 91 ? -13.971 -7.610 17.363 1.00 95.31 91 ASP A N 1
ATOM 648 C CA . ASP A 1 91 ? -14.513 -8.719 18.158 1.00 95.31 91 ASP A CA 1
ATOM 649 C C . ASP A 1 91 ? -13.494 -9.265 19.175 1.00 95.31 91 ASP A C 1
ATOM 651 O O . ASP A 1 91 ? -13.805 -9.441 20.350 1.00 95.31 91 ASP A O 1
ATOM 655 N N . ARG A 1 92 ? -12.234 -9.453 18.758 1.00 97.38 92 ARG A N 1
ATOM 656 C CA . ARG A 1 92 ? -11.185 -10.021 19.625 1.00 97.38 92 ARG A CA 1
ATOM 657 C C . ARG A 1 92 ? -10.591 -9.042 20.631 1.00 97.38 92 ARG A C 1
ATOM 659 O O . ARG A 1 92 ? -10.064 -9.476 21.650 1.00 97.38 92 ARG A O 1
ATOM 666 N N . THR A 1 93 ? -10.590 -7.747 20.323 1.00 95.88 93 THR A N 1
ATOM 667 C CA . THR A 1 93 ? -9.887 -6.737 21.135 1.00 95.88 93 THR A CA 1
ATOM 668 C C . THR A 1 93 ? -10.823 -5.789 21.874 1.00 95.88 93 THR A C 1
ATOM 670 O O . THR A 1 93 ? -10.391 -5.126 22.812 1.00 95.88 93 THR A O 1
ATOM 673 N N . GLY A 1 94 ? -12.085 -5.684 21.452 1.00 93.88 94 GLY A N 1
ATOM 674 C CA . GLY A 1 94 ? -13.021 -4.665 21.924 1.00 93.88 94 GLY A CA 1
ATOM 675 C C . GLY A 1 94 ? -12.670 -3.235 21.488 1.00 93.88 94 GLY A C 1
ATOM 676 O O . GLY A 1 94 ? -13.334 -2.295 21.920 1.00 93.88 94 GLY A O 1
ATOM 677 N N . LEU A 1 95 ? -11.636 -3.041 20.658 1.00 91.56 95 LEU A N 1
ATOM 678 C CA . LEU A 1 95 ? -11.173 -1.727 20.211 1.00 91.56 95 LEU A CA 1
ATOM 679 C C . LEU A 1 95 ? -11.723 -1.371 18.828 1.00 91.56 95 LEU A C 1
ATOM 681 O O . LEU A 1 95 ? -11.858 -2.217 17.942 1.00 91.56 95 LEU A O 1
ATOM 685 N N . THR A 1 96 ? -11.969 -0.081 18.606 1.00 86.25 96 THR A N 1
ATOM 686 C CA . THR A 1 96 ? -12.224 0.459 17.270 1.00 86.25 96 THR A CA 1
ATOM 687 C C . THR A 1 96 ? -10.934 0.493 16.451 1.00 86.25 96 THR A C 1
ATOM 689 O O . THR A 1 96 ? -9.926 1.065 16.862 1.00 86.25 96 THR A O 1
ATOM 692 N N . VAL A 1 97 ? -10.973 -0.110 15.260 1.00 85.25 97 VAL A N 1
ATOM 693 C CA . VAL A 1 97 ? -9.799 -0.284 14.381 1.00 85.25 97 VAL A CA 1
ATOM 694 C C . VAL A 1 97 ? -9.353 1.027 13.723 1.00 85.25 97 VAL A C 1
ATOM 696 O O . VAL A 1 97 ? -8.177 1.208 13.418 1.00 85.25 97 VAL A O 1
ATOM 699 N N . SER A 1 98 ? -10.272 1.976 13.543 1.00 84.06 98 SER A N 1
ATOM 700 C CA . SER A 1 98 ? -9.993 3.280 12.945 1.00 84.06 98 SER A CA 1
ATOM 701 C C . SER A 1 98 ? -10.404 4.418 13.873 1.00 84.06 98 SER A C 1
ATOM 703 O O . SER A 1 98 ? -11.478 4.398 14.475 1.00 84.06 98 SER A O 1
ATOM 705 N N . ARG A 1 99 ? -9.537 5.434 13.959 1.00 73.75 99 ARG A N 1
ATOM 706 C CA . ARG A 1 99 ? -9.743 6.637 14.780 1.00 73.75 99 ARG A CA 1
ATOM 707 C C . ARG A 1 99 ? -10.560 7.729 14.083 1.00 73.75 99 ARG A C 1
ATOM 709 O O . ARG A 1 99 ? -11.074 8.599 14.774 1.00 73.75 99 ARG A O 1
ATOM 716 N N . SER A 1 100 ? -10.663 7.718 12.750 1.00 74.69 100 SER A N 1
ATOM 717 C CA . SER A 1 100 ? -11.218 8.848 11.980 1.00 74.69 100 SER A CA 1
ATOM 718 C C . SER A 1 100 ? -12.221 8.466 10.885 1.00 74.69 100 SER A C 1
ATOM 720 O O . SER A 1 100 ? -12.525 9.305 10.040 1.00 74.69 100 SER A O 1
ATOM 722 N N . GLY A 1 101 ? -12.720 7.227 10.850 1.00 75.06 101 GLY A N 1
ATOM 723 C CA . GLY A 1 101 ? -13.709 6.801 9.850 1.00 75.06 101 GLY A CA 1
ATOM 724 C C . GLY A 1 101 ? -13.476 5.389 9.320 1.00 75.06 101 GLY A C 1
ATOM 725 O O . GLY A 1 101 ? -13.016 4.522 10.051 1.00 75.06 101 GLY A O 1
ATOM 726 N N . THR A 1 102 ? -13.795 5.147 8.053 1.00 77.31 102 THR A N 1
ATOM 727 C CA . THR A 1 102 ? -13.658 3.838 7.394 1.00 77.31 102 THR A CA 1
ATOM 728 C C . THR A 1 102 ? -12.199 3.507 7.074 1.00 77.31 102 THR A C 1
ATOM 730 O O . THR A 1 102 ? -11.518 4.326 6.451 1.00 77.31 102 THR A O 1
ATOM 733 N N . LEU A 1 103 ? -11.719 2.316 7.452 1.00 87.06 103 LEU A N 1
ATOM 734 C CA . LEU A 1 103 ? -10.413 1.825 7.009 1.00 87.06 103 LEU A CA 1
ATOM 735 C C . LEU A 1 103 ? -10.479 1.465 5.521 1.00 87.06 103 LEU A C 1
ATOM 737 O O . LEU A 1 103 ? -11.373 0.741 5.088 1.00 87.06 103 LEU A O 1
ATOM 741 N N . GLY A 1 104 ? -9.521 1.961 4.742 1.00 87.69 104 GLY A N 1
ATOM 742 C CA . GLY A 1 104 ? -9.392 1.645 3.323 1.00 87.69 104 GLY A CA 1
ATOM 743 C C . GLY A 1 104 ? -8.059 0.973 3.023 1.00 87.69 104 GLY A C 1
ATOM 744 O O . GLY A 1 104 ? -7.035 1.318 3.612 1.00 87.69 104 GLY A O 1
ATOM 745 N N . VAL A 1 105 ? -8.066 0.052 2.062 1.00 90.50 105 VAL A N 1
ATOM 746 C CA . VAL A 1 105 ? -6.852 -0.467 1.425 1.00 90.50 105 VAL A CA 1
ATOM 747 C C . VAL A 1 105 ? -6.883 -0.114 -0.053 1.00 90.50 105 VAL A C 1
ATOM 749 O O . VAL A 1 105 ? -7.934 -0.121 -0.687 1.00 90.50 105 VAL A O 1
ATOM 752 N N . ARG A 1 106 ? -5.715 0.197 -0.612 1.00 91.50 106 ARG A N 1
ATOM 753 C CA . ARG A 1 106 ? -5.551 0.445 -2.041 1.00 91.50 106 ARG A CA 1
ATOM 754 C C . ARG A 1 106 ? -4.536 -0.544 -2.602 1.00 91.50 106 ARG A C 1
ATOM 756 O O . ARG A 1 106 ? -3.339 -0.341 -2.399 1.00 91.50 106 ARG A O 1
ATOM 763 N N . PRO A 1 107 ? -4.988 -1.586 -3.309 1.00 93.38 107 PRO A N 1
ATOM 764 C CA . PRO A 1 107 ? -4.103 -2.464 -4.055 1.00 93.38 107 PRO A CA 1
ATOM 765 C C . PRO A 1 107 ? -3.317 -1.677 -5.103 1.00 93.38 107 PRO A C 1
ATOM 767 O O . PRO A 1 107 ? -3.860 -0.802 -5.784 1.00 93.38 107 PRO A O 1
ATOM 770 N N . VAL A 1 108 ? -2.029 -1.980 -5.215 1.00 94.69 108 VAL A N 1
ATOM 771 C CA . VAL A 1 108 ? -1.088 -1.327 -6.129 1.00 94.69 108 VAL A CA 1
ATOM 772 C C . VAL A 1 108 ? -0.167 -2.362 -6.755 1.00 94.69 108 VAL A C 1
ATOM 774 O O . VAL A 1 108 ? 0.043 -3.431 -6.185 1.00 94.69 108 VAL A O 1
ATOM 777 N N . THR A 1 109 ? 0.400 -2.029 -7.912 1.00 95.50 109 THR A N 1
ATOM 778 C CA . THR A 1 109 ? 1.493 -2.807 -8.505 1.00 95.50 109 THR A CA 1
ATOM 779 C C . THR A 1 109 ? 2.787 -2.621 -7.705 1.00 95.50 109 THR A C 1
ATOM 781 O O . THR A 1 109 ? 2.857 -1.755 -6.822 1.00 95.50 109 THR A O 1
ATOM 784 N N . ARG A 1 110 ? 3.841 -3.387 -8.019 1.00 95.44 110 ARG A N 1
ATOM 785 C CA . ARG A 1 110 ? 5.135 -3.266 -7.330 1.00 95.44 110 ARG A CA 1
ATOM 786 C C . ARG A 1 110 ? 5.762 -1.898 -7.576 1.00 95.44 110 ARG A C 1
ATOM 788 O O . ARG A 1 110 ? 6.174 -1.233 -6.625 1.00 95.44 110 ARG A O 1
ATOM 795 N N . ALA A 1 111 ? 5.745 -1.423 -8.821 1.00 94.50 111 ALA A N 1
ATOM 796 C CA . ALA A 1 111 ? 6.189 -0.073 -9.156 1.00 94.50 111 ALA A CA 1
ATOM 797 C C . ALA A 1 111 ? 5.329 1.003 -8.469 1.00 94.50 111 ALA A C 1
ATOM 799 O O . ALA A 1 111 ? 5.858 1.985 -7.943 1.00 94.50 111 ALA A O 1
ATOM 800 N N . GLY A 1 112 ? 4.007 0.810 -8.415 1.00 94.69 112 GLY A N 1
ATOM 801 C CA . GLY A 1 112 ? 3.095 1.722 -7.723 1.00 94.69 112 GLY A CA 1
ATOM 802 C C . GLY A 1 112 ? 3.379 1.821 -6.221 1.00 94.69 112 GLY A C 1
ATOM 803 O O . GLY A 1 112 ? 3.372 2.921 -5.664 1.00 94.69 112 GLY A O 1
ATOM 804 N N . TRP A 1 113 ? 3.678 0.691 -5.576 1.00 95.56 113 TRP A N 1
ATOM 805 C CA . TRP A 1 113 ? 4.100 0.649 -4.177 1.00 95.56 113 TRP A CA 1
ATOM 806 C C . TRP A 1 113 ? 5.441 1.358 -3.975 1.00 95.56 113 TRP A C 1
ATOM 808 O O . TRP A 1 113 ? 5.537 2.235 -3.123 1.00 95.56 113 TRP A O 1
ATOM 818 N N . ALA A 1 114 ? 6.448 1.056 -4.801 1.00 95.12 114 ALA A N 1
ATOM 819 C CA . ALA A 1 114 ? 7.773 1.666 -4.708 1.00 95.12 114 ALA A CA 1
ATOM 820 C C . ALA A 1 114 ? 7.716 3.199 -4.814 1.00 95.12 114 ALA A C 1
ATOM 822 O O . ALA A 1 114 ? 8.326 3.908 -4.014 1.00 95.12 114 ALA A O 1
ATOM 823 N N . SER A 1 115 ? 6.918 3.713 -5.753 1.00 92.56 115 SER A N 1
ATOM 824 C CA . SER A 1 115 ? 6.689 5.149 -5.920 1.00 92.56 115 SER A CA 1
ATOM 825 C C . SER A 1 115 ? 6.056 5.788 -4.679 1.00 92.56 115 SER A C 1
ATOM 827 O O . SER A 1 115 ? 6.571 6.779 -4.161 1.00 92.56 115 SER A O 1
ATOM 829 N N . ALA A 1 116 ? 4.978 5.193 -4.156 1.00 93.56 116 ALA A N 1
ATOM 830 C CA . ALA A 1 116 ? 4.290 5.703 -2.970 1.00 93.56 116 ALA A CA 1
ATOM 831 C C . ALA A 1 116 ? 5.169 5.643 -1.709 1.00 93.56 116 ALA A C 1
ATOM 833 O O . ALA A 1 116 ? 5.126 6.547 -0.876 1.00 93.56 116 ALA A O 1
ATOM 834 N N . SER A 1 117 ? 5.999 4.608 -1.581 1.00 93.44 117 SER A N 1
ATOM 835 C CA . SER A 1 117 ? 6.962 4.476 -0.489 1.00 93.44 117 SER A CA 1
ATOM 836 C C . SER A 1 117 ? 8.012 5.585 -0.536 1.00 93.44 117 SER A C 1
ATOM 838 O O . SER A 1 117 ? 8.312 6.185 0.493 1.00 93.44 117 SER A O 1
ATOM 840 N N . VAL A 1 118 ? 8.538 5.921 -1.719 1.00 91.56 118 VAL A N 1
ATOM 841 C CA . VAL A 1 118 ? 9.487 7.038 -1.871 1.00 91.56 118 VAL A CA 1
ATOM 842 C C . VAL A 1 118 ? 8.880 8.360 -1.385 1.00 91.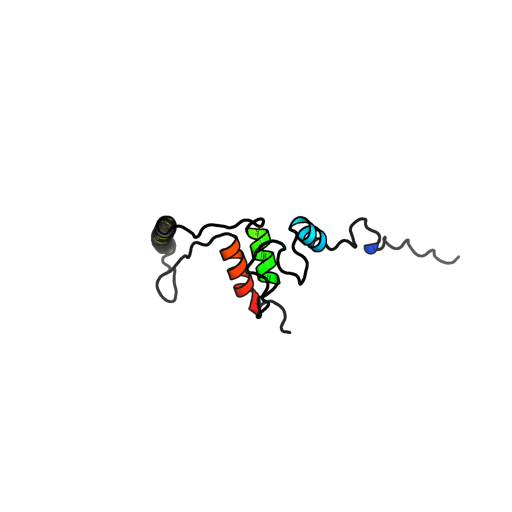56 118 VAL A C 1
ATOM 844 O O . VAL A 1 118 ? 9.557 9.092 -0.661 1.00 91.56 118 VAL A O 1
ATOM 847 N N . ASP A 1 119 ? 7.607 8.627 -1.692 1.00 90.50 119 ASP A N 1
ATOM 848 C CA . ASP A 1 119 ? 6.884 9.793 -1.161 1.00 90.50 119 ASP A CA 1
ATOM 849 C C . ASP A 1 119 ? 6.729 9.754 0.357 1.00 90.50 119 ASP A C 1
ATOM 851 O O . ASP A 1 119 ? 7.015 10.741 1.037 1.00 90.50 119 ASP A O 1
ATOM 855 N N . ALA A 1 120 ? 6.304 8.610 0.897 1.00 92.06 120 ALA A N 1
ATOM 856 C CA . ALA A 1 120 ? 6.078 8.438 2.328 1.00 92.06 120 ALA A CA 1
ATOM 857 C C . ALA A 1 120 ? 7.360 8.647 3.149 1.00 92.06 120 ALA A C 1
ATOM 859 O O . ALA A 1 120 ? 7.302 9.161 4.265 1.00 92.06 120 ALA A O 1
ATOM 860 N N . TYR A 1 121 ? 8.521 8.297 2.586 1.00 90.12 121 TYR A N 1
ATOM 861 C CA . TYR A 1 121 ? 9.809 8.476 3.251 1.00 90.12 121 TYR A CA 1
ATOM 862 C C . TYR A 1 121 ? 10.413 9.872 3.099 1.00 90.12 121 TYR A C 1
ATOM 864 O O . TYR A 1 121 ? 11.409 10.166 3.763 1.00 90.12 121 TYR A O 1
ATOM 872 N N . ARG A 1 122 ? 9.835 10.747 2.268 1.00 86.62 122 ARG A N 1
ATOM 873 C CA . ARG A 1 122 ? 10.371 12.092 2.025 1.00 86.62 122 ARG A CA 1
ATOM 874 C C . ARG A 1 122 ? 10.651 12.893 3.309 1.00 86.62 122 ARG A C 1
ATOM 876 O O . ARG A 1 122 ? 11.724 13.484 3.361 1.00 86.62 122 ARG A O 1
ATOM 883 N N . PRO A 1 123 ? 9.787 12.896 4.346 1.00 89.19 123 PRO A N 1
ATOM 884 C CA . PRO A 1 123 ? 10.038 13.657 5.576 1.00 89.19 123 PRO A CA 1
ATOM 885 C C . PRO A 1 123 ? 11.234 13.169 6.409 1.00 89.19 123 PRO A C 1
ATOM 887 O O . PRO A 1 123 ? 11.695 13.895 7.281 1.00 89.19 123 PRO A O 1
ATOM 890 N N . TYR A 1 124 ? 11.715 11.943 6.177 1.00 86.75 124 TYR A N 1
ATOM 891 C CA . TYR A 1 124 ? 12.785 11.318 6.967 1.00 86.75 124 TYR A CA 1
ATOM 892 C C . TYR A 1 124 ? 14.148 11.355 6.276 1.00 86.75 124 TYR A C 1
ATOM 894 O O . TYR A 1 124 ? 15.159 10.986 6.871 1.00 86.75 124 TYR A O 1
ATOM 902 N N . ARG A 1 125 ? 14.191 11.784 5.014 1.00 79.69 125 ARG A N 1
ATOM 903 C CA . ARG A 1 125 ? 15.444 12.078 4.320 1.00 79.69 125 ARG A CA 1
ATOM 904 C C . ARG A 1 125 ? 15.909 13.436 4.839 1.00 79.69 125 ARG A C 1
ATOM 906 O O . ARG A 1 125 ? 15.085 14.341 4.943 1.00 79.69 125 ARG A O 1
ATOM 913 N N . ALA A 1 126 ? 17.177 13.533 5.243 1.00 66.31 126 ALA A N 1
ATOM 914 C CA . ALA A 1 126 ? 17.732 14.712 5.909 1.00 66.31 126 ALA A CA 1
ATOM 915 C C . ALA A 1 126 ? 17.274 16.023 5.234 1.00 66.31 126 ALA A C 1
ATOM 917 O O . ALA A 1 126 ? 17.210 16.063 4.000 1.00 66.31 126 ALA A O 1
ATOM 918 N N . PRO A 1 127 ? 16.934 17.072 6.007 1.00 63.94 127 PRO A N 1
ATOM 919 C CA . PRO A 1 127 ? 16.606 18.362 5.420 1.00 63.94 127 PRO A CA 1
ATOM 920 C C . PRO A 1 127 ? 17.816 18.850 4.614 1.00 63.94 127 PRO A C 1
ATOM 922 O O . PRO A 1 127 ? 18.944 18.807 5.109 1.00 63.94 127 PRO A O 1
ATOM 925 N N . GLY A 1 128 ? 17.569 19.231 3.361 1.00 58.91 128 GLY A N 1
ATOM 926 C CA . GLY A 1 128 ? 18.537 19.972 2.553 1.00 58.91 128 GLY A CA 1
ATOM 927 C C . GLY A 1 128 ? 18.730 21.391 3.063 1.00 58.91 128 GLY A C 1
ATOM 928 O O . GLY A 1 128 ? 17.829 21.888 3.780 1.00 58.91 128 GLY A O 1
#

Sequence (128 aa):
MSPEDPPQPPDDRDRPGGDADPFAALFQAFGVTPGSGMPGLPGMGGSGGQDPARQIAMAVASEGTSEPNVEPVVRMEYESLVRVAELNVADRTGLTVSRSGTLGVRPVTRAGWASASVDAYRPYRAPG

pLDDT: mean 76.88, std 17.05, range [39.06, 97.38]

Foldseek 3Di:
DDDDDPDDDDDPCPPVPSPDPPVVVVCVVLCNDVVDHRPPDPPRHDPPPDDPQLSSLLCVQCVNDDDDWDDPVVQVVVQVVQVVVQVVCCVVPVDRPDDPDDDHDDDGGSSRVSNVVVVVCVVVPDDD